Protein AF-A0A1Q6X4S3-F1 (afdb_monomer_lite)

Foldseek 3Di:
DVCVVQAPDDDDDPDPPDDQWDWDDRPVDIDIDGDDDDPADDLVVVVVSVVCVCVVPVPDQQDKDKDKFFAAHDPCVVVVVVSCCVQAFVDWDDDPHGIIIGIGGGD

Radius of gyration: 13.89 Å; chains: 1; bounding box: 32×36×33 Å

pLDDT: mean 84.4, std 8.78, range [58.31, 94.75]

Structure (mmCIF, N/CA/C/O backbone):
data_AF-A0A1Q6X4S3-F1
#
_entry.id   AF-A0A1Q6X4S3-F1
#
loop_
_atom_site.group_PDB
_atom_site.id
_atom_site.type_symbol
_atom_site.label_atom_id
_atom_site.label_alt_id
_atom_site.label_comp_id
_atom_site.label_asym_id
_atom_site.label_entity_id
_atom_site.label_seq_id
_atom_site.pdbx_PDB_ins_code
_atom_site.Cartn_x
_atom_site.Cartn_y
_atom_site.Cartn_z
_atom_site.occupancy
_atom_site.B_iso_or_equiv
_atom_site.auth_seq_id
_atom_site.auth_comp_id
_atom_site.auth_asym_id
_atom_site.auth_atom_id
_atom_site.pdbx_PDB_model_num
ATOM 1 N N . MET A 1 1 ? -3.739 12.382 -4.625 1.00 61.69 1 MET A N 1
ATOM 2 C CA . MET A 1 1 ? -4.570 12.441 -5.850 1.00 61.69 1 MET A CA 1
ATOM 3 C C . MET A 1 1 ? -5.659 11.365 -5.888 1.00 61.69 1 MET A C 1
ATOM 5 O O . MET A 1 1 ? -6.763 11.687 -6.290 1.00 61.69 1 MET A O 1
ATOM 9 N N . LEU A 1 2 ? -5.414 10.128 -5.425 1.00 71.62 2 LEU A N 1
ATOM 10 C CA . LEU A 1 2 ? -6.405 9.034 -5.456 1.00 71.62 2 LEU A CA 1
ATOM 11 C C . LEU A 1 2 ? -7.775 9.386 -4.841 1.00 71.62 2 LEU A C 1
ATOM 13 O O . LEU A 1 2 ? -8.815 9.020 -5.378 1.00 71.62 2 LEU A O 1
ATOM 17 N N . SER A 1 3 ? -7.787 10.163 -3.757 1.00 73.19 3 SER A N 1
ATOM 18 C CA . SER A 1 3 ? -9.017 10.637 -3.116 1.00 73.19 3 SER A CA 1
ATOM 19 C C . SER A 1 3 ? -9.922 11.471 -4.030 1.00 73.19 3 SER A C 1
ATOM 21 O O . SER A 1 3 ? -11.131 11.441 -3.848 1.00 73.19 3 SER A O 1
ATOM 23 N N . TYR A 1 4 ? -9.376 12.162 -5.036 1.00 72.50 4 TYR A N 1
ATOM 24 C CA . TYR A 1 4 ? -10.166 12.915 -6.016 1.00 72.50 4 TYR A CA 1
ATOM 25 C C . TYR A 1 4 ? -11.087 12.004 -6.844 1.00 72.50 4 TYR A C 1
ATOM 27 O O . TYR A 1 4 ? -12.197 12.395 -7.185 1.00 72.50 4 TYR A O 1
ATOM 35 N N . TYR A 1 5 ? -10.641 10.777 -7.130 1.00 75.50 5 TYR A N 1
ATOM 36 C CA . TYR A 1 5 ? -11.403 9.804 -7.916 1.00 75.50 5 TYR A CA 1
ATOM 37 C C . TYR A 1 5 ? -12.335 8.944 -7.058 1.00 75.50 5 TYR A C 1
ATOM 39 O O . TYR A 1 5 ? -13.394 8.532 -7.519 1.00 75.50 5 TYR A O 1
ATOM 47 N N . PHE A 1 6 ? -11.944 8.660 -5.812 1.00 75.19 6 PHE A N 1
ATOM 48 C CA . PHE A 1 6 ? -12.661 7.721 -4.942 1.00 75.19 6 PHE A CA 1
ATOM 49 C C . PHE A 1 6 ? -13.628 8.380 -3.956 1.00 75.19 6 PHE A C 1
ATOM 51 O O . PHE A 1 6 ? -14.469 7.692 -3.377 1.00 75.19 6 PHE A O 1
ATOM 58 N N . CYS A 1 7 ? -13.509 9.686 -3.720 1.00 80.50 7 CYS A N 1
ATOM 59 C CA . CYS A 1 7 ? -14.244 10.365 -2.659 1.00 80.50 7 CYS A CA 1
ATOM 60 C C . CYS A 1 7 ? -15.151 11.441 -3.265 1.00 80.50 7 CYS A C 1
ATOM 62 O O . CYS A 1 7 ? -14.654 12.311 -3.981 1.00 80.50 7 CYS A O 1
ATOM 64 N N . PRO A 1 8 ? -16.466 11.435 -2.976 1.00 68.31 8 PRO A N 1
ATOM 65 C CA . PRO A 1 8 ? -17.339 12.514 -3.414 1.00 68.31 8 PRO A CA 1
ATOM 66 C C . PRO A 1 8 ? -16.894 13.828 -2.750 1.00 68.31 8 PRO A C 1
ATOM 68 O O . PRO A 1 8 ? -16.977 13.980 -1.535 1.00 68.31 8 PRO A O 1
ATOM 71 N N . ALA A 1 9 ? -16.394 14.755 -3.572 1.00 58.69 9 ALA A N 1
ATOM 72 C CA . ALA A 1 9 ? -16.081 16.147 -3.237 1.00 58.69 9 ALA A CA 1
ATOM 73 C C . ALA A 1 9 ? -15.039 16.387 -2.118 1.00 58.69 9 ALA A C 1
ATOM 75 O O . ALA A 1 9 ? -15.338 17.040 -1.118 1.00 58.69 9 ALA A O 1
ATOM 76 N N . ARG A 1 10 ? -13.777 15.961 -2.303 1.00 63.62 10 ARG A N 1
ATOM 77 C CA . ARG A 1 10 ? -12.653 16.483 -1.493 1.00 63.62 10 ARG A CA 1
ATOM 78 C C . ARG A 1 10 ? -11.686 17.348 -2.297 1.00 63.62 10 ARG A C 1
ATOM 80 O O . ARG A 1 10 ? -11.172 16.942 -3.335 1.00 63.62 10 ARG A O 1
ATOM 87 N N . VAL A 1 11 ? -11.410 18.528 -1.744 1.00 58.31 11 VAL A N 1
ATOM 88 C CA . VAL A 1 11 ? -10.352 19.446 -2.177 1.00 58.31 11 VAL A CA 1
ATOM 89 C C . VAL A 1 11 ? -8.998 18.810 -1.855 1.00 58.31 11 VAL A C 1
ATOM 91 O O . VAL A 1 11 ? -8.789 18.319 -0.745 1.00 58.31 11 VAL A O 1
ATOM 94 N N . VAL A 1 12 ? -8.085 18.785 -2.828 1.00 62.91 12 VAL A N 1
ATOM 95 C CA . VAL A 1 12 ? -6.693 18.374 -2.598 1.00 62.91 12 VAL A CA 1
ATOM 96 C C . VAL A 1 12 ? -6.035 19.445 -1.719 1.00 62.91 12 VAL A C 1
ATOM 98 O O . VAL A 1 12 ? -6.037 20.607 -2.123 1.00 62.91 12 VAL A O 1
ATOM 101 N N . PRO A 1 13 ? -5.505 19.111 -0.527 1.00 61.78 13 PRO A N 1
ATOM 102 C CA . PRO A 1 13 ? -4.846 20.100 0.318 1.00 61.78 13 PRO A CA 1
ATOM 103 C C .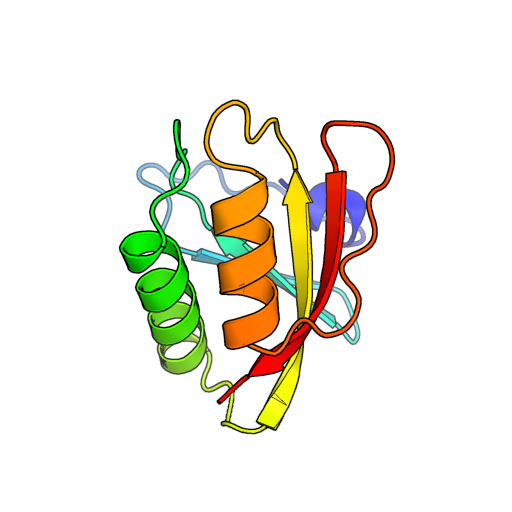 PRO A 1 13 ? -3.594 20.626 -0.390 1.00 61.78 13 PRO A C 1
ATOM 105 O O . PRO A 1 13 ? -2.756 19.836 -0.820 1.00 61.78 13 PRO A O 1
ATOM 108 N N . PHE A 1 14 ? -3.478 21.949 -0.514 1.00 63.22 14 PHE A N 1
ATOM 109 C CA . PHE A 1 14 ? -2.316 22.630 -1.103 1.00 63.22 14 PHE A CA 1
ATOM 110 C C . PHE A 1 14 ? -1.280 23.060 -0.048 1.00 63.22 14 PHE A C 1
ATOM 112 O O . PHE A 1 14 ? -0.381 23.838 -0.356 1.00 63.22 14 PHE A O 1
ATOM 119 N N . GLU A 1 15 ? -1.409 22.598 1.199 1.00 64.00 15 GLU A N 1
ATOM 120 C CA . GLU A 1 15 ? -0.481 22.943 2.280 1.00 64.00 15 GLU A CA 1
ATOM 121 C C . GLU A 1 15 ? 0.946 22.487 1.935 1.00 64.00 15 GLU A C 1
ATOM 123 O O . GLU A 1 15 ? 1.167 21.341 1.536 1.00 64.00 15 GLU A O 1
ATOM 128 N N . GLN A 1 16 ? 1.912 23.403 2.067 1.00 69.19 16 GLN A N 1
ATOM 129 C CA . GLN A 1 16 ? 3.327 23.135 1.826 1.00 69.19 16 GLN A CA 1
ATOM 130 C C . GLN A 1 16 ? 4.136 23.268 3.126 1.00 69.19 16 GLN A C 1
ATOM 132 O O . GLN A 1 16 ? 4.052 24.315 3.771 1.00 69.19 16 GLN A O 1
ATOM 137 N N . PRO A 1 17 ? 4.965 22.265 3.482 1.00 69.69 17 PRO A N 1
ATOM 138 C CA . PRO A 1 17 ? 5.078 20.941 2.861 1.00 69.69 17 PRO A CA 1
ATOM 139 C C . PRO A 1 17 ? 3.910 20.013 3.263 1.00 69.69 17 PRO A C 1
ATOM 141 O O . PRO A 1 17 ? 3.434 20.091 4.397 1.00 69.69 17 PRO A O 1
ATOM 144 N N . PRO A 1 18 ? 3.453 19.110 2.376 1.00 73.06 18 PRO A N 1
ATOM 145 C CA . PRO A 1 18 ? 2.391 18.173 2.718 1.00 73.06 18 PRO A CA 1
ATOM 146 C C . PRO A 1 18 ? 2.874 17.160 3.774 1.00 73.06 18 PRO A C 1
ATOM 148 O O . PRO A 1 18 ? 4.047 16.771 3.762 1.00 73.06 18 PRO A O 1
ATOM 151 N N . PRO A 1 19 ? 1.989 16.676 4.666 1.00 82.81 19 PRO A N 1
ATOM 152 C CA . PRO A 1 19 ? 2.330 15.588 5.581 1.00 82.81 19 PRO A CA 1
ATOM 153 C C . PRO A 1 19 ? 2.685 14.311 4.794 1.00 82.81 19 PRO A C 1
ATOM 155 O O . PRO A 1 19 ? 2.220 14.165 3.662 1.00 82.81 19 PRO A O 1
ATOM 158 N N . PRO A 1 20 ? 3.432 13.345 5.368 1.00 85.69 20 PRO A N 1
ATOM 159 C CA . PRO A 1 20 ? 3.823 12.104 4.675 1.00 85.69 20 PRO A CA 1
ATOM 160 C C . PRO A 1 20 ? 2.639 11.303 4.112 1.00 85.69 20 PRO A C 1
ATOM 162 O O . PRO A 1 20 ? 2.748 10.638 3.081 1.00 85.69 20 PRO A O 1
ATOM 165 N N . PHE A 1 21 ? 1.486 11.409 4.775 1.00 88.38 21 PHE A N 1
ATOM 166 C CA . PHE A 1 21 ? 0.245 10.768 4.375 1.00 88.38 21 PHE A CA 1
ATOM 167 C C . PHE A 1 21 ? -0.904 11.768 4.311 1.00 88.38 21 PHE A C 1
ATOM 169 O O . PHE A 1 21 ? -1.149 12.530 5.248 1.00 88.38 21 PHE A O 1
ATOM 176 N N . LEU A 1 22 ? -1.678 11.693 3.231 1.00 86.44 22 LEU A N 1
ATOM 177 C CA . LEU A 1 22 ? -2.972 12.353 3.112 1.00 86.44 22 LEU A CA 1
ATOM 178 C C . LEU A 1 22 ? -4.083 11.331 3.313 1.00 86.44 22 LEU A C 1
ATOM 180 O O . LEU A 1 22 ? -4.297 10.459 2.469 1.00 86.44 22 LEU A O 1
ATOM 184 N N . LYS A 1 23 ? -4.824 11.472 4.414 1.00 87.19 23 LYS A N 1
ATOM 185 C CA . LYS A 1 23 ? -6.015 10.667 4.694 1.00 87.19 23 LYS A CA 1
ATOM 186 C C . LYS A 1 23 ? -7.271 11.361 4.183 1.00 87.19 23 LYS A C 1
ATOM 188 O O . LYS A 1 23 ? -7.507 12.539 4.449 1.00 87.19 23 LYS A O 1
ATOM 193 N N . SER A 1 24 ? -8.120 10.598 3.510 1.00 86.25 24 SER A N 1
ATOM 194 C CA . SER A 1 24 ? -9.467 10.990 3.131 1.00 86.25 24 SER A CA 1
ATOM 195 C C . SER A 1 24 ? -10.508 9.999 3.630 1.00 86.25 24 SER A C 1
ATOM 197 O O . SER A 1 24 ? -10.403 8.811 3.363 1.00 86.25 24 SER A O 1
ATOM 199 N N . ASP A 1 25 ? -11.520 10.486 4.344 1.00 86.38 25 ASP A N 1
ATOM 200 C CA . ASP A 1 25 ? -12.691 9.702 4.744 1.00 86.38 25 ASP A CA 1
ATOM 201 C C . ASP A 1 25 ? -13.741 9.806 3.629 1.00 86.38 25 ASP A C 1
ATOM 203 O O . ASP A 1 25 ? -14.206 10.904 3.305 1.00 86.38 25 ASP A O 1
ATOM 207 N N . CYS A 1 26 ? -14.053 8.669 3.007 1.00 85.75 26 CYS A N 1
ATOM 208 C CA . CYS A 1 26 ? -14.785 8.543 1.744 1.00 85.75 26 CYS A CA 1
ATOM 209 C C . CYS A 1 26 ? -15.993 7.621 1.954 1.00 85.75 26 CYS A C 1
ATOM 211 O O . CYS A 1 26 ? -16.099 6.525 1.398 1.00 85.75 26 CYS A O 1
ATOM 213 N N . GLY A 1 27 ? -16.883 8.048 2.855 1.00 84.12 27 GLY A N 1
ATOM 214 C CA . GLY A 1 27 ? -18.008 7.247 3.331 1.00 84.12 27 GLY A CA 1
ATOM 215 C C . GLY A 1 27 ? -17.531 6.077 4.191 1.00 84.12 27 GLY A C 1
ATOM 216 O O . GLY A 1 27 ? -16.920 6.277 5.236 1.00 84.12 27 GLY A O 1
ATOM 217 N N . LYS A 1 28 ? -17.798 4.847 3.741 1.00 85.94 28 LYS A N 1
ATOM 218 C CA . LYS A 1 28 ? -17.390 3.615 4.444 1.00 85.94 28 LYS A CA 1
ATOM 219 C C . LYS A 1 28 ? -15.908 3.261 4.284 1.00 85.94 28 LYS A C 1
ATOM 221 O O . LYS A 1 28 ? -15.441 2.322 4.920 1.00 85.94 28 LYS A O 1
ATOM 226 N N . TYR A 1 29 ? -15.180 3.981 3.433 1.00 85.44 29 TYR A N 1
ATOM 227 C CA . TYR A 1 29 ? -13.766 3.737 3.167 1.00 85.44 29 TYR A CA 1
ATOM 228 C C . TYR A 1 29 ? -12.902 4.892 3.659 1.00 85.44 29 TYR A C 1
ATOM 230 O O . TYR A 1 29 ? -13.333 6.045 3.696 1.00 85.44 29 TYR A O 1
ATOM 238 N N . LYS A 1 30 ? -11.649 4.578 3.983 1.00 88.81 30 LYS A N 1
ATOM 239 C CA . LYS A 1 30 ? -10.588 5.561 4.195 1.00 88.81 30 LYS A CA 1
ATOM 240 C C . LYS A 1 30 ? -9.560 5.378 3.088 1.00 88.81 30 LYS A C 1
ATOM 242 O O . LYS A 1 30 ? -9.090 4.266 2.870 1.00 88.81 30 LYS A O 1
ATOM 247 N N . VAL A 1 31 ? -9.228 6.458 2.39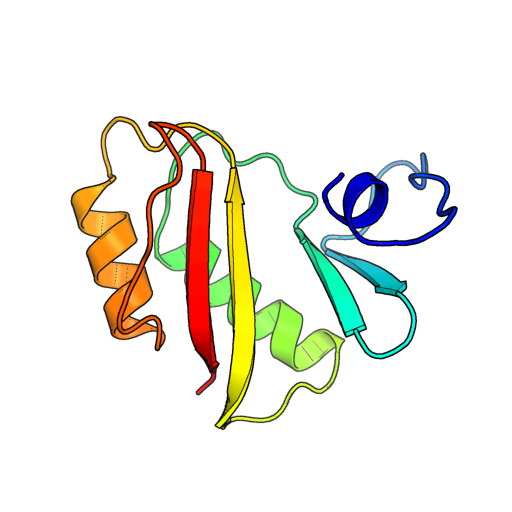9 1.00 89.19 31 VAL A N 1
ATOM 248 C CA . VAL A 1 31 ? -8.169 6.493 1.389 1.00 89.19 31 VAL A CA 1
ATOM 249 C C . VAL A 1 31 ? -6.957 7.150 2.020 1.00 89.19 31 VAL A C 1
ATOM 251 O O . VAL A 1 31 ? -7.057 8.264 2.529 1.00 89.19 31 VAL A O 1
ATOM 254 N N . VAL A 1 32 ? -5.815 6.476 1.978 1.00 89.50 32 VAL A N 1
ATOM 255 C CA . VAL A 1 32 ? -4.538 7.036 2.416 1.00 89.50 32 VAL A CA 1
ATOM 256 C C . VAL A 1 32 ? -3.631 7.127 1.200 1.00 89.50 32 VAL A C 1
ATOM 258 O O . VAL A 1 32 ? -3.440 6.141 0.495 1.00 89.50 32 VAL A O 1
ATOM 261 N N . ALA A 1 33 ? -3.100 8.316 0.935 1.00 88.00 33 ALA A N 1
ATOM 262 C CA . ALA A 1 33 ? -2.129 8.541 -0.125 1.00 88.00 33 ALA A CA 1
ATOM 263 C C . ALA A 1 33 ? -0.779 8.915 0.483 1.00 88.00 33 ALA A C 1
ATOM 265 O O . ALA A 1 33 ? -0.706 9.844 1.286 1.00 88.00 33 ALA A O 1
ATOM 266 N N . PHE A 1 34 ? 0.275 8.217 0.069 1.00 88.12 34 PHE A N 1
ATOM 267 C CA . PHE A 1 34 ? 1.647 8.632 0.332 1.00 88.12 34 PHE A CA 1
ATOM 268 C C . PHE A 1 34 ? 1.969 9.862 -0.523 1.00 88.12 34 PHE A C 1
ATOM 270 O O . PHE A 1 34 ? 1.621 9.900 -1.706 1.00 88.12 34 PHE A O 1
ATOM 277 N N . THR A 1 35 ? 2.541 10.902 0.080 1.00 83.31 35 THR A N 1
ATOM 278 C CA . THR A 1 35 ? 2.706 12.210 -0.580 1.00 83.31 35 THR A CA 1
ATOM 279 C C . THR A 1 35 ? 4.062 12.418 -1.219 1.00 83.31 35 THR A C 1
ATOM 281 O O . THR A 1 35 ? 4.205 13.321 -2.043 1.00 83.31 35 THR A O 1
ATOM 284 N N . GLN A 1 36 ? 5.053 11.606 -0.857 1.00 82.50 36 GLN A N 1
ATOM 285 C CA . GLN A 1 36 ? 6.378 11.720 -1.443 1.00 82.50 36 GLN A CA 1
ATOM 286 C C . GLN A 1 36 ? 6.372 11.132 -2.851 1.00 82.50 36 GLN A C 1
ATOM 288 O O . GLN A 1 36 ? 5.929 10.005 -3.077 1.00 82.50 36 GLN A O 1
ATOM 293 N N . THR A 1 37 ? 6.897 11.902 -3.799 1.00 78.44 37 THR A N 1
ATOM 294 C CA . THR A 1 37 ? 7.175 11.410 -5.145 1.00 78.44 37 THR A CA 1
ATOM 295 C C . THR A 1 37 ? 8.348 10.443 -5.082 1.00 78.44 37 THR A C 1
ATOM 297 O O . THR A 1 37 ? 9.452 10.827 -4.696 1.00 78.44 37 THR A O 1
ATOM 300 N N . LEU A 1 38 ? 8.111 9.198 -5.485 1.00 78.88 38 LEU A N 1
ATOM 301 C CA . LEU A 1 38 ? 9.151 8.193 -5.656 1.00 78.88 38 LEU A CA 1
ATOM 302 C C . LEU A 1 38 ? 9.473 8.071 -7.146 1.00 78.88 38 LEU A C 1
ATOM 304 O O . LEU A 1 38 ? 8.572 7.880 -7.959 1.00 78.88 38 LEU A O 1
ATOM 308 N N . TRP A 1 39 ? 10.752 8.202 -7.493 1.00 77.88 39 TRP A N 1
ATOM 309 C CA . TRP A 1 39 ? 11.240 8.080 -8.874 1.00 77.88 39 TRP A CA 1
ATOM 310 C C . TRP A 1 39 ? 11.666 6.654 -9.233 1.00 77.88 39 TRP A C 1
ATOM 312 O O . TRP A 1 39 ? 11.820 6.336 -10.405 1.00 77.88 39 TRP A O 1
ATOM 322 N N . SER A 1 40 ? 11.858 5.802 -8.228 1.00 79.69 40 SER A N 1
ATOM 323 C CA . SER A 1 40 ? 12.184 4.388 -8.374 1.00 79.69 40 SER A CA 1
ATOM 324 C C . SER A 1 40 ? 11.581 3.592 -7.218 1.00 79.69 40 SER A C 1
ATOM 326 O O . SER A 1 40 ? 11.217 4.147 -6.175 1.00 79.69 40 SER A O 1
ATOM 328 N N . PHE A 1 41 ? 11.455 2.280 -7.408 1.00 82.56 41 PHE A N 1
ATOM 329 C CA . PHE A 1 41 ? 11.001 1.382 -6.355 1.00 82.56 41 PHE A CA 1
ATOM 330 C C . PHE A 1 41 ? 12.166 0.961 -5.447 1.00 82.56 41 PHE A C 1
ATOM 332 O O . PHE A 1 41 ? 13.152 0.390 -5.911 1.00 82.56 41 PHE A O 1
ATOM 339 N N . ASP A 1 42 ? 12.003 1.176 -4.141 1.00 85.00 42 ASP A N 1
ATOM 340 C CA . ASP A 1 42 ? 12.854 0.620 -3.088 1.00 85.00 42 ASP A CA 1
ATOM 341 C C . ASP A 1 42 ? 11.983 -0.209 -2.115 1.00 85.00 42 ASP A C 1
ATOM 343 O O . ASP A 1 42 ? 11.068 0.344 -1.484 1.00 85.00 42 ASP A O 1
ATOM 347 N N . PRO A 1 43 ? 12.251 -1.522 -1.951 1.00 83.75 43 PRO A N 1
ATOM 348 C CA . PRO A 1 43 ? 11.521 -2.377 -1.016 1.00 83.75 43 PRO A CA 1
ATOM 349 C C . PRO A 1 43 ? 11.531 -1.873 0.432 1.00 83.75 43 PRO A C 1
ATOM 351 O O . PRO A 1 43 ? 10.544 -2.048 1.151 1.00 83.75 43 PRO A O 1
ATOM 354 N N . ALA A 1 44 ? 12.630 -1.254 0.876 1.00 86.62 44 ALA A N 1
ATOM 355 C CA . ALA A 1 44 ? 12.756 -0.743 2.236 1.00 86.62 44 ALA A CA 1
ATOM 356 C C . ALA A 1 44 ? 11.850 0.473 2.456 1.00 86.62 44 ALA A C 1
ATOM 358 O O . ALA A 1 44 ? 11.188 0.555 3.493 1.00 86.62 44 ALA A O 1
ATOM 359 N N . ILE A 1 45 ? 11.770 1.373 1.469 1.00 87.06 45 ILE A N 1
ATOM 360 C CA . ILE A 1 45 ? 10.862 2.525 1.516 1.00 87.06 45 ILE A CA 1
ATOM 361 C C . ILE A 1 45 ? 9.424 2.025 1.615 1.00 87.06 45 ILE A C 1
ATOM 363 O O . ILE A 1 45 ? 8.730 2.388 2.558 1.00 87.06 45 ILE A O 1
ATOM 367 N N . PHE A 1 46 ? 9.001 1.119 0.729 1.00 87.25 46 PHE A N 1
ATOM 368 C CA . PHE A 1 46 ? 7.633 0.592 0.749 1.00 87.25 46 PHE A CA 1
ATOM 369 C C . PHE A 1 46 ? 7.265 -0.065 2.088 1.00 87.25 46 PHE A C 1
ATOM 371 O O . PHE A 1 46 ? 6.218 0.235 2.668 1.00 87.25 46 PHE A O 1
ATOM 378 N N . ALA A 1 47 ? 8.141 -0.926 2.609 1.00 88.38 47 ALA A N 1
ATOM 379 C CA . ALA A 1 47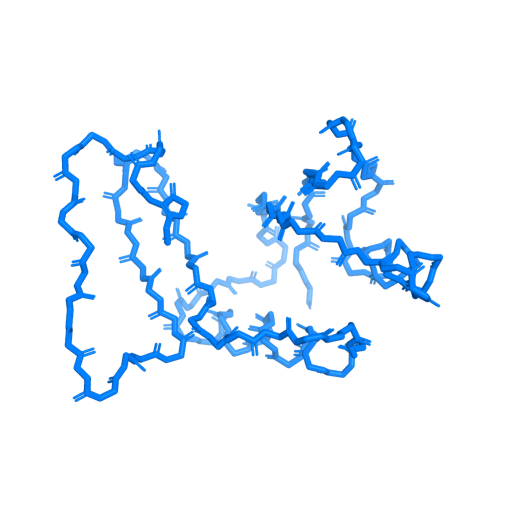 ? 7.929 -1.592 3.889 1.00 88.38 47 ALA A CA 1
ATOM 380 C C . ALA A 1 47 ? 7.812 -0.603 5.059 1.00 88.38 47 ALA A C 1
ATOM 382 O O . ALA A 1 47 ? 6.973 -0.779 5.946 1.00 88.38 47 ALA A O 1
ATOM 383 N N . ASN A 1 48 ? 8.650 0.434 5.071 1.00 90.56 48 ASN A N 1
ATOM 384 C CA . ASN A 1 48 ? 8.606 1.461 6.104 1.00 90.56 48 ASN A CA 1
ATOM 385 C C . ASN A 1 48 ? 7.351 2.326 5.972 1.00 90.56 48 ASN A C 1
ATOM 387 O O . ASN A 1 48 ? 6.666 2.525 6.970 1.00 90.56 48 ASN A O 1
ATOM 391 N N . THR A 1 49 ? 6.969 2.718 4.755 1.00 90.31 49 THR A N 1
ATOM 392 C CA . THR A 1 49 ? 5.734 3.468 4.490 1.00 90.31 49 THR A CA 1
ATOM 393 C C . THR A 1 49 ? 4.490 2.711 4.962 1.00 90.31 49 THR A C 1
ATOM 395 O O . THR A 1 49 ? 3.620 3.306 5.599 1.00 90.31 49 THR A O 1
ATOM 398 N N . LEU A 1 50 ? 4.393 1.398 4.715 1.00 90.00 50 LEU A N 1
ATOM 399 C CA . LEU A 1 50 ? 3.273 0.591 5.220 1.00 90.00 50 LEU A CA 1
ATOM 400 C C . LEU A 1 50 ? 3.223 0.575 6.752 1.00 90.00 50 LEU A C 1
ATOM 402 O O . LEU A 1 50 ? 2.162 0.795 7.339 1.00 90.00 50 LEU A O 1
ATOM 406 N N . ARG A 1 51 ? 4.374 0.369 7.399 1.00 91.19 51 ARG A N 1
ATOM 407 C CA . ARG A 1 51 ? 4.482 0.347 8.863 1.00 91.19 51 ARG A CA 1
ATOM 408 C C . ARG A 1 51 ? 4.104 1.693 9.480 1.00 91.19 51 ARG A C 1
ATOM 410 O O . ARG A 1 51 ? 3.340 1.739 10.443 1.00 91.19 51 ARG A O 1
ATOM 417 N N . GLU A 1 52 ? 4.609 2.785 8.916 1.00 92.44 52 GLU A N 1
ATOM 418 C CA . GLU A 1 52 ? 4.303 4.148 9.355 1.00 92.44 52 GLU A CA 1
ATOM 419 C C . GLU A 1 52 ? 2.818 4.469 9.179 1.00 92.44 52 GLU A C 1
ATOM 421 O O . GLU A 1 52 ? 2.202 5.029 10.087 1.00 92.44 52 GLU A O 1
ATOM 426 N N . MET A 1 53 ? 2.206 4.062 8.062 1.00 91.75 53 MET A N 1
ATOM 427 C CA . MET A 1 53 ? 0.762 4.182 7.856 1.00 91.75 53 MET A CA 1
ATOM 428 C C . MET A 1 53 ? -0.016 3.418 8.937 1.00 91.75 53 MET A C 1
ATOM 430 O O . MET A 1 53 ? -0.962 3.968 9.510 1.00 91.75 53 MET A O 1
ATOM 434 N N . GLN A 1 54 ? 0.369 2.169 9.230 1.00 92.00 54 GLN A N 1
ATOM 435 C CA . GLN A 1 54 ? -0.296 1.360 10.256 1.00 92.00 54 GLN A CA 1
ATOM 436 C C . GLN A 1 54 ? -0.240 2.031 11.628 1.00 92.00 54 GLN A C 1
ATOM 438 O O . GLN A 1 54 ? -1.271 2.153 12.289 1.00 92.00 54 GLN A O 1
ATOM 443 N N . GLN A 1 55 ? 0.936 2.522 12.021 1.00 92.06 55 GLN A N 1
ATOM 444 C CA . GLN A 1 55 ? 1.135 3.217 13.293 1.00 92.06 55 GLN A CA 1
ATOM 445 C C . GLN A 1 55 ? 0.359 4.537 13.351 1.00 92.06 55 GLN A C 1
ATOM 447 O O . GLN A 1 55 ? -0.330 4.802 14.334 1.00 92.06 55 GLN A O 1
ATOM 452 N N . THR A 1 56 ? 0.415 5.336 12.282 1.00 91.31 56 THR A N 1
ATOM 453 C CA . THR A 1 56 ? -0.222 6.662 12.215 1.00 91.31 56 THR A CA 1
ATOM 454 C C . THR A 1 56 ? -1.742 6.571 12.336 1.00 91.31 56 THR A C 1
ATOM 456 O O . THR A 1 56 ? -2.374 7.439 12.939 1.00 91.31 56 THR A O 1
ATOM 459 N N . TYR A 1 57 ? -2.350 5.527 11.766 1.00 90.25 57 TYR A N 1
ATOM 460 C CA . TYR A 1 57 ? -3.806 5.387 11.710 1.00 90.25 57 TYR A CA 1
ATOM 461 C C . TYR A 1 57 ? -4.367 4.271 12.597 1.00 90.25 57 TYR A C 1
ATOM 463 O O . TYR A 1 57 ? -5.570 4.008 12.529 1.00 90.25 57 TYR A O 1
ATOM 471 N N . GLY A 1 58 ? -3.530 3.641 13.428 1.00 90.38 58 GLY A N 1
ATOM 472 C CA . GLY A 1 58 ? -3.935 2.559 14.328 1.00 90.38 58 GLY A CA 1
ATOM 473 C C . GLY A 1 58 ? -4.524 1.355 13.588 1.00 90.38 58 GLY A C 1
ATOM 474 O O . GLY A 1 58 ? -5.495 0.761 14.053 1.00 90.38 58 GLY A O 1
ATOM 475 N N . ILE A 1 59 ? -3.996 1.035 12.403 1.00 89.81 59 ILE A N 1
ATOM 476 C CA . ILE A 1 59 ? -4.460 -0.098 11.597 1.00 89.81 59 ILE A CA 1
ATOM 477 C C . ILE A 1 59 ? -3.809 -1.362 12.159 1.00 89.81 59 ILE A C 1
ATOM 479 O O . ILE A 1 59 ? -2.589 -1.512 12.098 1.00 89.81 59 ILE A O 1
ATOM 483 N N . GLY A 1 60 ? -4.630 -2.248 12.722 1.00 87.31 60 GLY A N 1
ATOM 484 C CA . GLY A 1 60 ? -4.163 -3.495 13.321 1.00 87.31 60 GLY A CA 1
ATOM 485 C C . GLY A 1 60 ? -3.466 -4.423 12.326 1.00 87.31 60 GLY A C 1
ATOM 486 O O . GLY A 1 60 ? -3.679 -4.344 11.111 1.00 87.31 60 GLY A O 1
ATOM 487 N N . SER A 1 61 ? -2.655 -5.330 12.869 1.00 82.75 61 SER A N 1
ATOM 488 C CA . SER A 1 61 ? -2.273 -6.556 12.170 1.00 82.75 61 SER A CA 1
ATOM 489 C C . SER A 1 61 ? -3.543 -7.302 11.734 1.00 82.75 61 SER A C 1
ATOM 491 O O . SER A 1 61 ? -4.578 -7.205 12.393 1.00 82.75 61 SER A O 1
ATOM 493 N N . ASP A 1 62 ? -3.486 -7.983 10.595 1.00 87.94 62 ASP A N 1
ATOM 494 C CA . ASP A 1 62 ? -4.589 -8.691 9.925 1.00 87.94 62 ASP A CA 1
ATOM 495 C C . ASP A 1 62 ? -5.642 -7.806 9.236 1.00 87.94 62 ASP A C 1
ATOM 497 O O . ASP A 1 62 ? -6.600 -8.307 8.636 1.00 87.94 62 ASP A O 1
ATOM 501 N N . ALA A 1 63 ? -5.464 -6.481 9.239 1.00 90.31 63 ALA A N 1
ATOM 502 C CA . ALA A 1 63 ? -6.337 -5.595 8.482 1.00 90.31 63 ALA A CA 1
ATOM 503 C C . ALA A 1 63 ? -6.235 -5.874 6.974 1.00 90.31 63 ALA A C 1
ATOM 505 O O . ALA A 1 63 ? -5.146 -5.966 6.405 1.00 90.31 63 ALA A O 1
ATOM 506 N N . THR A 1 64 ? -7.390 -5.955 6.311 1.00 91.62 64 THR A N 1
ATOM 507 C CA . THR A 1 64 ? -7.461 -6.045 4.850 1.00 91.62 64 THR A CA 1
ATOM 508 C C . THR A 1 64 ? -7.505 -4.646 4.250 1.00 91.62 64 THR A C 1
ATOM 510 O O . THR A 1 64 ? -8.420 -3.870 4.536 1.00 91.62 64 THR A O 1
ATOM 513 N N . VAL A 1 65 ? -6.537 -4.331 3.394 1.00 92.12 65 VAL A N 1
ATOM 514 C CA . VAL A 1 65 ? -6.448 -3.061 2.667 1.00 92.12 65 VAL A CA 1
ATOM 515 C C . VAL A 1 65 ? -6.385 -3.299 1.163 1.00 92.12 65 VAL A C 1
ATOM 517 O O . VAL A 1 65 ? -6.037 -4.383 0.702 1.00 92.12 65 VAL A O 1
ATOM 520 N N . TRP A 1 66 ? -6.720 -2.271 0.392 1.00 92.56 66 TRP A N 1
ATOM 521 C CA . TRP A 1 66 ? -6.495 -2.249 -1.049 1.00 92.56 66 TRP A CA 1
ATOM 522 C C . TRP A 1 66 ? -5.328 -1.320 -1.345 1.00 92.56 66 TRP A C 1
ATOM 524 O O . TRP A 1 66 ? -5.388 -0.128 -1.038 1.00 92.56 66 TRP A O 1
ATOM 534 N N . LEU A 1 67 ? -4.275 -1.869 -1.936 1.00 92.44 67 LEU A N 1
ATOM 535 C CA . LEU A 1 67 ? -3.183 -1.100 -2.497 1.00 92.44 67 LEU A CA 1
ATOM 536 C C . LEU A 1 67 ? -3.536 -0.699 -3.926 1.00 92.44 67 LEU A C 1
ATOM 538 O O . LEU A 1 67 ? -3.943 -1.531 -4.736 1.00 92.44 67 LEU A O 1
ATOM 542 N N . PHE A 1 68 ? -3.327 0.578 -4.220 1.00 91.31 68 PHE A N 1
ATOM 543 C CA . PHE A 1 68 ? -3.404 1.135 -5.558 1.00 91.31 68 PHE A CA 1
ATOM 544 C C . PHE A 1 68 ? -2.059 1.777 -5.886 1.00 91.31 68 PHE A C 1
ATOM 546 O O . PHE A 1 68 ? -1.658 2.745 -5.234 1.00 91.31 68 PHE A O 1
ATOM 553 N N . GLN A 1 69 ? -1.370 1.240 -6.885 1.00 89.06 69 GLN A N 1
ATOM 554 C CA . GLN A 1 69 ? -0.147 1.810 -7.431 1.00 89.06 69 GLN A CA 1
ATOM 555 C C . GLN A 1 69 ? -0.454 2.358 -8.822 1.00 89.06 69 GLN A C 1
ATOM 557 O O . GLN A 1 69 ? -1.055 1.677 -9.647 1.00 89.06 69 GLN A O 1
ATOM 562 N N . ALA A 1 70 ? -0.057 3.606 -9.059 1.00 86.88 70 ALA A N 1
ATOM 563 C CA . ALA A 1 70 ? -0.113 4.235 -10.369 1.00 86.88 70 ALA A CA 1
ATOM 564 C C . ALA A 1 70 ? 1.259 4.797 -10.735 1.00 86.88 70 ALA A C 1
ATOM 566 O O . ALA A 1 70 ? 1.959 5.335 -9.876 1.00 86.88 70 ALA A O 1
ATOM 567 N N . GLY A 1 71 ? 1.621 4.676 -12.007 1.00 84.12 71 GLY A N 1
ATOM 568 C CA . GLY A 1 71 ? 2.941 5.014 -12.528 1.00 84.12 71 GLY A CA 1
ATOM 569 C C . GLY A 1 71 ? 3.676 3.790 -13.063 1.00 84.12 71 GLY A C 1
ATOM 570 O O . GLY A 1 71 ? 3.213 2.658 -12.934 1.00 84.12 71 GLY A O 1
ATOM 571 N N . TRP A 1 72 ? 4.818 4.041 -13.686 1.00 81.56 72 TRP A N 1
ATOM 572 C CA . TRP A 1 72 ? 5.667 3.002 -14.250 1.00 81.56 72 TRP A CA 1
ATOM 573 C C . TRP A 1 72 ? 6.651 2.495 -13.196 1.00 81.56 72 TRP A C 1
ATOM 575 O O . TRP A 1 72 ? 7.181 3.280 -12.409 1.00 81.56 72 TRP A O 1
ATOM 585 N N . ILE A 1 73 ? 6.875 1.184 -13.174 1.00 78.88 73 ILE A N 1
ATOM 586 C CA . ILE A 1 73 ? 7.946 0.554 -12.398 1.00 78.88 73 ILE A CA 1
ATOM 587 C C . ILE A 1 73 ? 8.838 -0.148 -13.414 1.00 78.88 73 ILE A C 1
ATOM 589 O O . ILE A 1 73 ? 8.689 -1.337 -13.659 1.00 78.88 73 ILE A O 1
ATOM 593 N N . ASP A 1 74 ? 9.711 0.626 -14.055 1.00 74.44 74 ASP A N 1
ATOM 594 C CA . ASP A 1 74 ? 10.432 0.194 -15.255 1.00 74.44 74 ASP A CA 1
ATOM 595 C C . ASP A 1 74 ? 11.389 -0.979 -14.984 1.00 74.44 74 ASP A C 1
ATOM 597 O O . ASP A 1 74 ? 11.236 -2.073 -15.518 1.00 74.44 74 ASP A O 1
ATOM 601 N N . ASP A 1 75 ? 12.397 -0.764 -14.142 1.00 74.25 75 ASP A N 1
ATOM 602 C CA . ASP A 1 75 ? 13.555 -1.654 -13.982 1.00 74.25 75 ASP A CA 1
ATOM 603 C C . ASP A 1 75 ? 13.446 -2.609 -12.782 1.00 74.25 75 ASP A C 1
ATOM 605 O O . ASP A 1 75 ? 14.350 -3.405 -12.514 1.00 74.25 75 ASP A O 1
ATOM 609 N N . ASN A 1 76 ? 12.343 -2.534 -12.033 1.00 82.38 76 ASN A N 1
ATOM 610 C CA . ASN A 1 76 ? 12.172 -3.256 -10.774 1.00 82.38 76 ASN A CA 1
ATOM 611 C C . ASN A 1 76 ? 10.790 -3.915 -10.612 1.00 82.38 76 ASN A C 1
ATOM 613 O O . ASN A 1 76 ? 10.429 -4.266 -9.486 1.00 82.38 76 ASN A O 1
ATOM 617 N N . GLU A 1 77 ? 10.034 -4.127 -11.696 1.00 85.12 77 GLU A N 1
ATOM 618 C CA . GLU A 1 77 ? 8.687 -4.723 -11.642 1.00 85.12 77 GLU A CA 1
ATOM 619 C C . GLU A 1 77 ? 8.683 -6.088 -10.935 1.00 85.12 77 GLU A C 1
ATOM 621 O O . GLU A 1 77 ? 7.926 -6.293 -9.987 1.00 85.12 77 GLU A O 1
ATOM 626 N N . ASP A 1 78 ? 9.594 -6.997 -11.293 1.00 86.81 78 ASP A N 1
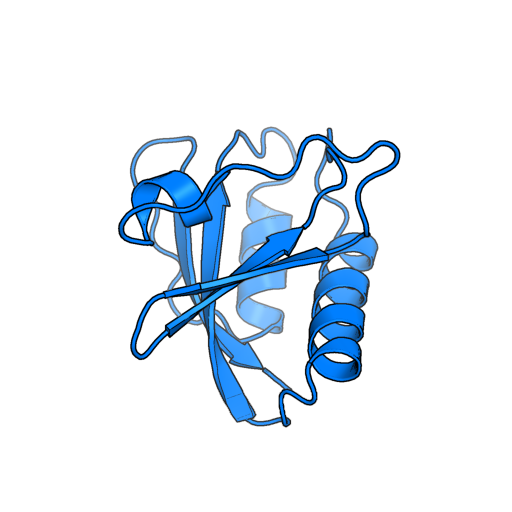ATOM 627 C CA . ASP A 1 78 ? 9.673 -8.322 -10.660 1.00 86.81 78 ASP A CA 1
ATOM 628 C C . ASP A 1 78 ? 9.936 -8.236 -9.150 1.00 86.81 78 ASP A C 1
ATOM 630 O O . ASP A 1 78 ? 9.332 -8.959 -8.350 1.00 86.81 78 ASP A O 1
ATOM 634 N N . LYS A 1 79 ? 10.821 -7.320 -8.733 1.00 88.19 79 LYS A N 1
ATOM 635 C CA . LYS A 1 79 ? 11.113 -7.085 -7.311 1.00 88.19 79 LYS A CA 1
ATOM 636 C C . LYS A 1 79 ? 9.908 -6.484 -6.599 1.00 88.19 79 LYS A C 1
ATOM 638 O O . LYS A 1 79 ? 9.647 -6.843 -5.450 1.00 88.19 79 LYS A O 1
ATOM 643 N N . TRP A 1 80 ? 9.183 -5.594 -7.270 1.00 88.50 80 TRP A N 1
ATOM 644 C CA . TRP A 1 80 ? 7.959 -4.997 -6.762 1.00 88.50 80 TRP A CA 1
ATOM 645 C C . TRP A 1 80 ? 6.878 -6.052 -6.536 1.00 88.50 80 TRP A C 1
ATOM 647 O O . TRP A 1 80 ? 6.386 -6.189 -5.417 1.00 88.50 80 TRP A O 1
ATOM 657 N N . ILE A 1 81 ? 6.581 -6.874 -7.545 1.00 89.50 81 ILE A N 1
ATOM 658 C CA . ILE A 1 81 ? 5.607 -7.968 -7.441 1.00 89.50 81 ILE A CA 1
ATOM 659 C C . ILE A 1 81 ? 6.010 -8.970 -6.350 1.00 89.50 81 ILE A C 1
ATOM 661 O O . ILE A 1 81 ? 5.158 -9.434 -5.584 1.00 89.50 81 ILE A O 1
ATOM 665 N N . ALA A 1 82 ? 7.300 -9.298 -6.236 1.00 90.06 82 ALA A N 1
ATOM 666 C CA . ALA A 1 82 ? 7.795 -10.163 -5.169 1.00 90.06 82 ALA A CA 1
ATOM 667 C C . ALA A 1 82 ? 7.589 -9.541 -3.776 1.00 90.06 82 ALA A C 1
ATOM 669 O O . ALA A 1 82 ? 7.137 -10.233 -2.862 1.00 90.06 82 ALA A O 1
ATOM 670 N N . GLU A 1 83 ? 7.873 -8.246 -3.602 1.00 90.94 83 GLU A N 1
ATOM 671 C CA . GLU A 1 83 ? 7.639 -7.546 -2.334 1.00 90.94 83 GLU A CA 1
ATOM 672 C C . GLU A 1 83 ? 6.155 -7.484 -1.983 1.00 90.94 83 GLU A C 1
ATOM 674 O O . GLU A 1 83 ? 5.788 -7.791 -0.850 1.00 90.94 83 GLU A O 1
ATOM 679 N N . LEU A 1 84 ? 5.293 -7.185 -2.954 1.00 91.62 84 LEU A N 1
ATOM 680 C CA . LEU A 1 84 ? 3.847 -7.221 -2.772 1.00 91.62 84 LEU A CA 1
ATOM 681 C C . LEU A 1 84 ? 3.387 -8.569 -2.217 1.00 91.62 84 LEU A C 1
ATOM 683 O O . LEU A 1 84 ? 2.708 -8.615 -1.186 1.00 91.62 84 LEU A O 1
ATOM 687 N N . ARG A 1 85 ? 3.804 -9.669 -2.850 1.00 91.69 85 ARG A N 1
ATOM 688 C CA . ARG A 1 85 ? 3.466 -11.026 -2.398 1.00 91.69 85 ARG A CA 1
ATOM 689 C C . ARG A 1 85 ? 3.965 -11.309 -0.987 1.00 91.69 85 ARG A C 1
ATOM 691 O O . ARG A 1 85 ? 3.204 -11.833 -0.174 1.00 91.69 85 ARG A O 1
ATOM 698 N N . ARG A 1 86 ? 5.196 -10.896 -0.666 1.00 90.75 86 ARG A N 1
ATOM 699 C CA . ARG A 1 86 ? 5.765 -10.996 0.692 1.00 90.75 86 ARG A CA 1
ATOM 700 C C . ARG A 1 86 ? 5.020 -10.163 1.738 1.00 90.75 86 ARG A C 1
ATOM 702 O O . ARG A 1 86 ? 5.178 -10.440 2.921 1.00 90.75 86 ARG A O 1
ATOM 709 N N . ARG A 1 87 ? 4.255 -9.152 1.316 1.00 88.88 87 ARG A N 1
ATOM 710 C CA . ARG A 1 87 ? 3.513 -8.205 2.168 1.00 88.88 87 ARG A CA 1
ATOM 711 C C . ARG A 1 87 ? 1.998 -8.406 2.144 1.00 88.88 87 ARG A C 1
ATOM 713 O O . ARG A 1 87 ? 1.262 -7.576 2.661 1.00 88.88 87 ARG A O 1
ATOM 720 N N . GLY A 1 88 ? 1.528 -9.498 1.546 1.00 91.62 88 GLY A N 1
ATOM 721 C CA . GLY A 1 88 ? 0.158 -9.977 1.730 1.00 91.62 88 GLY A CA 1
ATOM 722 C C . GLY A 1 88 ? -0.716 -9.770 0.509 1.00 91.62 88 GLY A C 1
ATOM 723 O O . GLY A 1 88 ? -1.883 -10.153 0.535 1.00 91.62 88 GLY A O 1
ATOM 724 N N . CYS A 1 89 ? -0.151 -9.223 -0.568 1.00 93.50 89 CYS A N 1
ATOM 725 C CA . CYS A 1 89 ? -0.786 -9.151 -1.874 1.00 93.50 89 CYS A CA 1
ATOM 726 C C . CYS A 1 89 ? -0.692 -10.509 -2.580 1.00 93.50 89 CYS A C 1
ATOM 728 O O . CYS A 1 89 ? 0.317 -10.828 -3.207 1.00 93.50 89 CYS A O 1
ATOM 730 N N . ARG A 1 90 ? -1.732 -11.341 -2.483 1.00 86.94 90 ARG A N 1
ATOM 731 C CA . ARG A 1 90 ? -1.708 -12.677 -3.111 1.00 86.94 90 ARG A CA 1
ATOM 732 C C . ARG A 1 90 ? -1.859 -12.612 -4.628 1.00 86.94 90 ARG A C 1
ATOM 734 O O . ARG A 1 90 ? -1.146 -13.306 -5.347 1.00 86.94 90 ARG A O 1
ATOM 741 N N . GLU A 1 91 ? -2.758 -11.755 -5.095 1.00 90.75 91 GLU A N 1
ATOM 742 C CA . GLU A 1 91 ? -3.163 -11.668 -6.498 1.00 90.75 91 GLU A CA 1
ATOM 743 C C . GLU A 1 91 ? -3.077 -10.213 -6.982 1.00 90.75 91 GLU A C 1
ATOM 745 O O . GLU A 1 91 ? -4.096 -9.521 -7.040 1.00 90.75 91 GLU A O 1
ATOM 750 N N . PRO A 1 92 ? -1.866 -9.707 -7.290 1.00 91.56 92 PRO A N 1
ATOM 751 C CA . PRO A 1 92 ? -1.726 -8.403 -7.926 1.00 91.56 92 PRO A CA 1
ATOM 752 C C . PRO A 1 92 ? -2.375 -8.430 -9.311 1.00 91.56 92 PRO A C 1
ATOM 754 O O . PRO A 1 92 ? -2.133 -9.345 -10.100 1.00 91.56 92 PRO A O 1
ATOM 757 N N . GLN A 1 93 ? -3.189 -7.419 -9.602 1.00 92.50 93 GLN A N 1
ATOM 758 C CA . GLN A 1 93 ? -3.880 -7.263 -10.877 1.00 92.50 93 GLN A CA 1
ATOM 759 C C . GLN A 1 93 ? -3.398 -5.998 -11.581 1.00 92.50 93 GLN A C 1
ATOM 761 O O . GLN A 1 93 ? -3.506 -4.897 -11.038 1.00 92.50 93 GLN A O 1
ATOM 766 N N . ASN A 1 94 ? -2.905 -6.167 -12.806 1.00 89.94 94 ASN A N 1
ATOM 767 C CA . ASN A 1 94 ? -2.498 -5.063 -13.666 1.00 89.94 94 ASN A CA 1
ATOM 768 C C . ASN A 1 94 ? -3.684 -4.566 -14.500 1.00 89.94 94 ASN A C 1
ATOM 770 O O . ASN A 1 94 ? -4.437 -5.353 -15.076 1.00 89.94 94 ASN A O 1
ATOM 774 N N . PHE A 1 95 ? -3.812 -3.247 -14.599 1.00 88.69 95 PHE A N 1
ATOM 775 C CA . PHE A 1 95 ? -4.805 -2.547 -15.407 1.00 88.69 95 PHE A CA 1
ATOM 776 C C . PHE A 1 95 ? -4.075 -1.668 -16.420 1.00 88.69 95 PHE A C 1
ATOM 778 O O . PHE A 1 95 ? -3.837 -0.483 -16.200 1.00 88.69 95 PHE A O 1
ATOM 785 N N . GLY A 1 96 ? -3.687 -2.276 -17.540 1.00 87.06 96 GLY A N 1
ATOM 786 C CA . GLY A 1 96 ? -2.729 -1.657 -18.451 1.00 87.06 96 GLY A CA 1
ATOM 787 C C . GLY A 1 96 ? -1.312 -1.662 -17.862 1.00 87.06 96 GLY A C 1
ATOM 788 O O . GLY A 1 96 ? -1.031 -2.440 -16.951 1.00 87.06 96 GLY A O 1
ATOM 789 N N . PRO A 1 97 ? -0.403 -0.831 -18.392 1.00 84.00 97 PRO A N 1
ATOM 790 C CA . PRO A 1 97 ? 1.020 -0.936 -18.077 1.00 84.00 97 PRO A CA 1
ATOM 791 C C . PRO A 1 97 ? 1.468 -0.106 -16.860 1.00 84.00 97 PRO A C 1
ATOM 793 O O . PRO A 1 97 ? 2.631 -0.149 -16.485 1.00 84.00 97 PRO A O 1
ATOM 796 N N . ASN A 1 98 ? 0.575 0.686 -16.262 1.00 86.19 98 ASN A N 1
ATOM 797 C CA . ASN A 1 98 ? 0.935 1.698 -15.266 1.00 86.19 98 ASN A CA 1
ATOM 798 C C . ASN A 1 98 ? -0.008 1.746 -14.057 1.00 86.19 98 ASN A C 1
ATOM 800 O O . ASN A 1 98 ? 0.046 2.706 -13.287 1.00 86.19 98 ASN A O 1
ATOM 804 N N . ILE A 1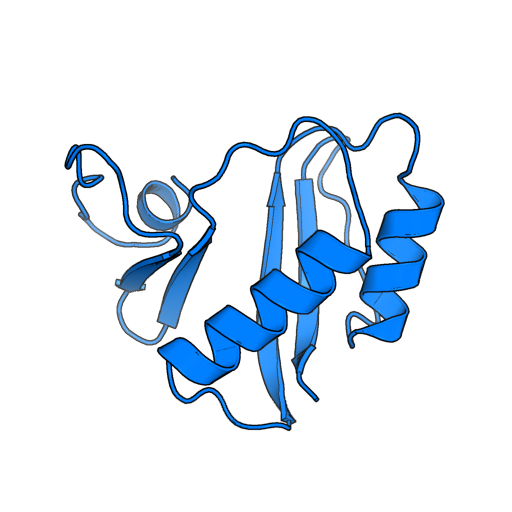 99 ? -0.921 0.784 -13.924 1.00 89.19 99 ILE A N 1
ATOM 805 C CA . ILE A 1 99 ? -1.833 0.694 -12.784 1.00 89.19 99 ILE A CA 1
ATOM 806 C C . ILE A 1 99 ? -1.814 -0.737 -12.269 1.00 89.19 99 ILE A C 1
ATOM 808 O O . ILE A 1 99 ? -2.108 -1.672 -13.013 1.00 89.19 99 ILE A O 1
ATOM 812 N N . LEU A 1 100 ? -1.542 -0.883 -10.977 1.00 91.44 100 LEU A N 1
ATOM 813 C CA . LEU A 1 100 ? -1.643 -2.141 -10.255 1.00 91.44 100 LEU A CA 1
ATOM 814 C C . LEU A 1 100 ? -2.587 -1.971 -9.071 1.00 91.44 100 LEU A C 1
ATOM 816 O O . LEU A 1 100 ? -2.496 -1.011 -8.299 1.00 91.44 100 LEU A O 1
ATOM 820 N N . ILE A 1 101 ? -3.480 -2.941 -8.909 1.00 92.44 101 ILE A N 1
ATOM 821 C CA . ILE A 1 101 ? -4.369 -3.038 -7.756 1.00 92.44 101 ILE A CA 1
ATOM 822 C C . ILE A 1 101 ? -4.117 -4.363 -7.061 1.00 92.44 101 ILE A C 1
ATOM 824 O O . ILE A 1 101 ? -4.002 -5.406 -7.705 1.00 92.44 101 ILE A O 1
ATOM 828 N N . CYS A 1 102 ? -4.058 -4.331 -5.733 1.00 94.75 102 CYS A N 1
ATOM 829 C CA . CYS A 1 102 ? -4.001 -5.559 -4.968 1.00 94.75 102 CYS A CA 1
ATOM 830 C C . CYS A 1 102 ? -4.685 -5.456 -3.614 1.00 94.75 102 CYS A C 1
ATOM 832 O O . CYS A 1 102 ? -4.483 -4.497 -2.871 1.00 94.75 102 CYS A O 1
ATOM 834 N N . GLN A 1 103 ? -5.449 -6.486 -3.264 1.00 94.62 103 GLN A N 1
ATOM 835 C CA . GLN A 1 103 ? -5.895 -6.676 -1.894 1.00 94.62 103 GLN A CA 1
ATOM 836 C C . GLN A 1 103 ? -4.752 -7.262 -1.061 1.00 94.62 103 GLN A C 1
ATOM 838 O O . GLN A 1 103 ? -4.134 -8.254 -1.447 1.00 94.62 103 GLN A O 1
ATOM 843 N N . MET A 1 104 ? -4.486 -6.650 0.088 1.00 93.94 104 MET A N 1
ATOM 844 C CA . MET A 1 104 ? -3.409 -7.022 0.996 1.00 93.94 104 MET A CA 1
ATOM 845 C C . MET A 1 104 ? -3.952 -7.266 2.396 1.00 93.94 104 MET A C 1
ATOM 847 O O . MET A 1 104 ? -4.744 -6.474 2.904 1.00 93.94 104 MET A O 1
ATOM 851 N N . THR A 1 105 ? -3.480 -8.328 3.037 1.00 92.81 105 THR A N 1
ATOM 852 C CA . THR A 1 105 ? -3.594 -8.495 4.489 1.00 92.81 105 THR A CA 1
ATOM 853 C C . THR A 1 105 ? -2.319 -7.960 5.121 1.00 92.81 105 THR A C 1
ATOM 855 O O . THR A 1 105 ? -1.239 -8.430 4.777 1.00 92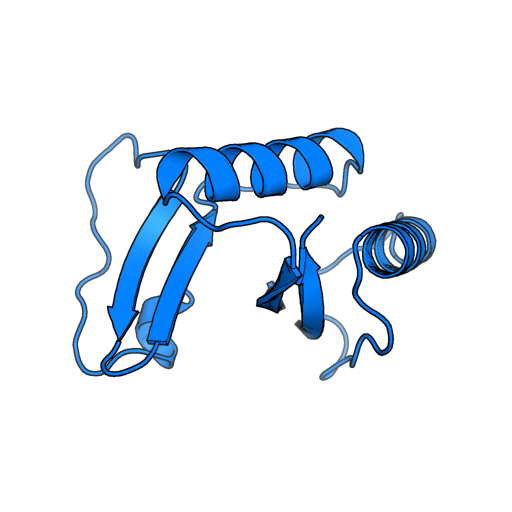.81 105 THR A O 1
ATOM 858 N N . LEU A 1 106 ? -2.439 -6.968 5.999 1.00 89.69 106 LEU A N 1
ATOM 859 C CA . LEU A 1 106 ? -1.299 -6.389 6.710 1.00 89.69 106 LEU A CA 1
ATOM 860 C C . LEU A 1 106 ? -0.871 -7.287 7.875 1.00 89.69 106 LEU A C 1
ATOM 862 O O . LEU A 1 106 ? -1.714 -7.945 8.478 1.00 89.69 106 LEU A O 1
ATOM 866 N N . TYR A 1 107 ? 0.416 -7.284 8.217 1.00 82.69 107 TYR A N 1
ATOM 867 C CA . TYR A 1 107 ? 0.990 -8.034 9.339 1.00 82.69 107 TYR A CA 1
ATOM 868 C C . TYR A 1 107 ? 2.216 -7.331 9.911 1.00 82.69 107 TYR A C 1
ATOM 870 O O . TYR A 1 107 ? 2.924 -6.650 9.132 1.00 82.69 107 TYR A O 1
#

Sequence (107 aa):
MLSYYFCPARVVPFEQPPPPFLKSDCGKYKVVAFTQTLWSFDPAIFANTLREMQQTYGIGSDATVWLFQAGWIDDNEDKWIAELRRRGCREPQNFGPNILICQMTLY

Secondary structure (DSSP, 8-state):
-HHHHHSTT-PPP--SSPPSEEEEEETTEEEEEE-SPPSS--HHHHHHHHHHHHHHHT--TT-EEEEEEES--TTTHHHHHHHHHHTTBSS-EESSSSEEEEEEE--